Protein AF-A0A927H349-F1 (afdb_monomer_lite)

Foldseek 3Di:
DDPVVVVVLLVVLVVLCVQLVQQPFWPFADSPSPDQQRTFGQPPPHDPHTDGHGSVVSVVVVSSVPD

Organism: NCBI:txid2772510

Radius of gyration: 12.59 Å; chains: 1; bounding box: 22×18×39 Å

Structure (mmCIF, N/CA/C/O backbone):
data_AF-A0A927H349-F1
#
_entry.id   AF-A0A927H349-F1
#
loop_
_atom_site.group_PDB
_atom_site.id
_atom_site.type_symbol
_atom_site.label_atom_id
_atom_site.label_alt_id
_atom_site.label_comp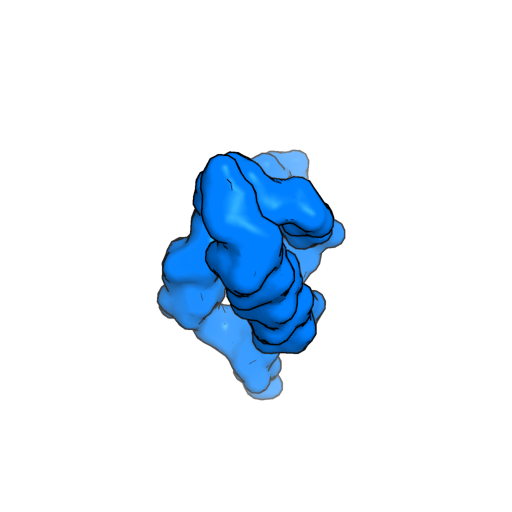_id
_atom_site.label_asym_id
_atom_site.label_entity_id
_atom_site.label_seq_id
_atom_site.pdbx_PDB_ins_code
_atom_site.Cartn_x
_atom_site.Cartn_y
_atom_site.Cartn_z
_atom_site.occupancy
_atom_site.B_iso_or_equiv
_atom_site.auth_seq_id
_atom_site.auth_comp_id
_atom_site.auth_asym_id
_atom_site.auth_atom_id
_atom_site.pdbx_PDB_model_num
ATOM 1 N N . MET A 1 1 ? 7.447 6.811 23.690 1.00 61.59 1 MET A N 1
ATOM 2 C CA . MET A 1 1 ? 6.511 7.196 22.609 1.00 61.59 1 MET A CA 1
ATOM 3 C C . MET A 1 1 ? 5.116 6.891 23.129 1.00 61.59 1 MET A C 1
ATOM 5 O O . MET A 1 1 ? 4.955 5.791 23.635 1.00 61.59 1 MET A O 1
ATOM 9 N N . ASN A 1 2 ? 4.183 7.852 23.126 1.00 86.81 2 ASN A N 1
ATOM 10 C CA . ASN A 1 2 ? 2.850 7.665 23.72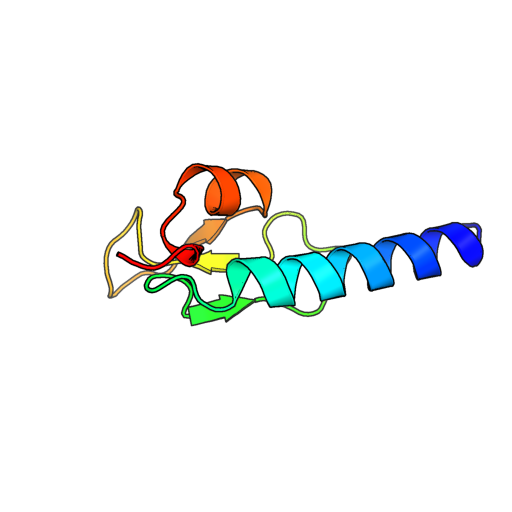3 1.00 86.81 2 ASN A CA 1
ATOM 11 C C . ASN A 1 2 ? 2.134 6.466 23.088 1.00 86.81 2 ASN A C 1
ATOM 13 O O . ASN A 1 2 ? 2.082 6.377 21.861 1.00 86.81 2 ASN A O 1
ATOM 17 N N . GLU A 1 3 ? 1.573 5.577 23.907 1.00 91.75 3 GLU A N 1
ATOM 18 C CA . GLU A 1 3 ? 0.821 4.399 23.447 1.00 91.75 3 GLU A CA 1
ATOM 19 C C . GLU A 1 3 ? -0.340 4.799 22.524 1.00 91.75 3 GLU A C 1
ATOM 21 O O . GLU A 1 3 ? -0.537 4.192 21.474 1.00 91.75 3 GLU A O 1
ATOM 26 N N . GLU A 1 4 ? -1.008 5.914 22.828 1.00 94.19 4 GLU A N 1
ATOM 27 C CA . GLU A 1 4 ? -2.054 6.510 21.988 1.00 94.19 4 GLU A CA 1
ATOM 28 C C . GLU A 1 4 ? -1.570 6.828 20.565 1.00 94.19 4 GLU A C 1
ATOM 30 O O . GLU A 1 4 ? -2.270 6.572 19.588 1.00 94.19 4 GLU A O 1
ATOM 35 N N . VAL A 1 5 ? -0.345 7.344 20.419 1.00 91.88 5 VAL A N 1
ATOM 36 C CA . VAL A 1 5 ? 0.225 7.682 19.105 1.00 91.88 5 VAL A CA 1
ATOM 37 C C . VAL A 1 5 ? 0.498 6.416 18.296 1.00 91.88 5 VAL A C 1
ATOM 39 O O . VAL A 1 5 ? 0.288 6.402 17.084 1.00 91.88 5 VAL A O 1
ATOM 42 N N . MET A 1 6 ? 0.949 5.345 18.951 1.00 89.88 6 MET A N 1
ATOM 43 C CA . MET A 1 6 ? 1.169 4.057 18.288 1.00 89.88 6 MET A CA 1
ATOM 44 C C . MET A 1 6 ? -0.139 3.409 17.844 1.00 89.88 6 MET A C 1
ATOM 46 O O . MET A 1 6 ? -0.204 2.873 16.734 1.00 89.88 6 MET A O 1
ATOM 50 N N . GLN A 1 7 ? -1.186 3.513 18.661 1.00 92.94 7 GLN A N 1
ATOM 51 C CA . GLN A 1 7 ? -2.513 3.042 18.289 1.00 92.94 7 GLN A CA 1
ATOM 52 C C . GLN A 1 7 ? -3.041 3.806 17.066 1.00 92.94 7 GLN A C 1
ATOM 54 O O . GLN A 1 7 ? -3.387 3.191 16.060 1.00 92.94 7 GLN A O 1
ATOM 59 N N . LEU A 1 8 ? -2.966 5.142 17.086 1.00 93.25 8 LEU A N 1
ATOM 60 C CA . LEU A 1 8 ? -3.382 5.988 15.962 1.00 93.25 8 LEU A CA 1
ATOM 61 C C . LEU A 1 8 ? -2.613 5.685 14.668 1.00 93.25 8 LEU A C 1
ATOM 63 O O . LEU A 1 8 ? -3.213 5.619 13.596 1.00 93.25 8 LEU A O 1
ATOM 67 N N . LYS A 1 9 ? -1.292 5.475 14.748 1.00 90.06 9 LYS A N 1
ATOM 68 C CA . LYS A 1 9 ? -0.478 5.057 13.594 1.00 90.06 9 LYS A CA 1
ATOM 69 C C . LYS A 1 9 ? -0.963 3.728 13.013 1.00 90.06 9 LYS A C 1
ATOM 71 O O . LYS A 1 9 ? -1.050 3.591 11.794 1.00 90.06 9 LYS A O 1
ATOM 76 N N . THR A 1 10 ? -1.260 2.764 13.879 1.00 91.12 10 THR A N 1
ATOM 77 C CA . THR A 1 10 ? -1.711 1.426 13.481 1.00 91.12 10 THR A CA 1
ATOM 78 C C . THR A 1 10 ? -3.081 1.487 12.811 1.00 91.12 10 THR A C 1
ATOM 80 O O . THR A 1 10 ? -3.265 0.912 11.738 1.00 91.12 10 THR A O 1
ATOM 83 N N . ASP A 1 11 ? -4.013 2.254 13.376 1.00 93.62 11 ASP A N 1
ATOM 84 C CA . ASP A 1 11 ? -5.351 2.438 12.811 1.00 93.62 11 ASP A CA 1
ATOM 85 C C . ASP A 1 11 ? -5.302 3.161 11.459 1.00 93.62 11 ASP A C 1
ATOM 87 O O . ASP A 1 11 ? -5.925 2.716 10.492 1.00 93.62 11 ASP A O 1
ATOM 91 N N . LEU A 1 12 ? -4.498 4.225 11.349 1.00 91.06 12 LEU A N 1
ATOM 92 C CA . LEU A 1 12 ? -4.276 4.931 10.085 1.00 91.06 12 LEU A CA 1
ATOM 93 C C . LEU A 1 12 ? -3.667 4.010 9.022 1.00 91.06 12 LEU A C 1
ATOM 95 O O . LEU A 1 12 ? -4.065 4.057 7.855 1.00 91.06 12 LEU A O 1
ATOM 99 N N . HIS A 1 13 ? -2.713 3.164 9.413 1.00 90.69 13 HIS A N 1
ATOM 100 C CA . HIS A 1 13 ? -2.116 2.186 8.516 1.00 90.69 13 HIS A CA 1
ATOM 101 C C . HIS A 1 13 ? -3.159 1.180 8.016 1.00 90.69 13 HIS A C 1
ATOM 103 O O . HIS A 1 13 ? -3.269 0.987 6.806 1.00 90.69 13 HIS A O 1
ATOM 109 N N . ARG A 1 14 ? -3.982 0.609 8.907 1.00 91.88 14 ARG A N 1
ATOM 110 C CA . ARG A 1 14 ? -5.064 -0.318 8.533 1.00 91.88 14 ARG A CA 1
ATOM 111 C C . ARG A 1 14 ? -6.036 0.312 7.534 1.00 91.88 14 ARG A C 1
ATOM 113 O O . ARG A 1 14 ? -6.278 -0.269 6.480 1.00 91.88 14 ARG A O 1
ATOM 120 N N . LEU A 1 15 ? -6.533 1.516 7.827 1.00 91.44 15 LEU A N 1
ATOM 121 C CA . LEU A 1 15 ? -7.444 2.249 6.937 1.00 91.44 15 LEU A CA 1
ATOM 122 C C . LEU A 1 15 ? -6.807 2.540 5.577 1.00 91.44 15 LEU A C 1
ATOM 124 O O . LEU A 1 15 ? -7.462 2.457 4.541 1.00 91.44 15 LEU A O 1
ATOM 128 N N . THR A 1 16 ? -5.512 2.859 5.574 1.00 89.69 16 THR A N 1
ATOM 129 C CA . THR A 1 16 ? -4.767 3.061 4.335 1.00 89.69 16 THR A CA 1
ATOM 130 C C . THR A 1 16 ? -4.743 1.783 3.509 1.00 89.69 16 THR A C 1
ATOM 132 O O . THR A 1 16 ? -5.089 1.840 2.334 1.00 89.69 16 THR A O 1
ATOM 135 N N . VAL A 1 17 ? -4.373 0.643 4.106 1.00 91.12 17 VAL A N 1
ATOM 136 C CA . VAL A 1 17 ? -4.340 -0.658 3.419 1.00 91.12 17 VAL A CA 1
ATOM 137 C C . VAL A 1 17 ? -5.710 -1.013 2.845 1.00 91.12 17 VAL A C 1
ATOM 139 O O . VAL A 1 17 ? -5.782 -1.424 1.691 1.00 91.12 17 VAL A O 1
ATOM 142 N N . GLU A 1 18 ? -6.791 -0.796 3.595 1.00 90.69 18 GLU A N 1
ATOM 143 C CA . GLU A 1 18 ? -8.164 -1.021 3.119 1.00 90.69 18 GLU A CA 1
ATOM 144 C C . GLU A 1 18 ? -8.513 -0.138 1.913 1.00 90.69 18 GLU A C 1
ATOM 146 O O . GLU A 1 18 ? -9.113 -0.613 0.950 1.00 90.69 18 GLU A O 1
ATOM 151 N N . LEU A 1 19 ? -8.090 1.128 1.927 1.00 90.38 19 LEU A N 1
ATOM 152 C CA . LEU A 1 19 ? -8.336 2.067 0.834 1.00 90.38 19 LEU A CA 1
ATOM 153 C C . LEU A 1 19 ? -7.563 1.705 -0.441 1.00 90.38 19 LEU A C 1
ATOM 155 O O . LEU A 1 19 ? -8.124 1.743 -1.536 1.00 90.38 19 LEU A O 1
ATOM 159 N N . ILE A 1 20 ? -6.270 1.389 -0.320 1.00 92.75 20 ILE A N 1
ATOM 160 C CA . ILE A 1 20 ? -5.397 1.161 -1.483 1.00 92.75 20 ILE A CA 1
ATOM 161 C C . ILE A 1 20 ? -5.312 -0.307 -1.910 1.00 92.75 20 ILE A C 1
ATOM 163 O O . ILE A 1 20 ? -4.748 -0.589 -2.966 1.00 92.75 20 ILE A O 1
ATOM 167 N N . GLY A 1 21 ? -5.858 -1.237 -1.122 1.00 91.06 21 GLY A N 1
ATOM 168 C CA . GLY A 1 21 ? -5.776 -2.681 -1.364 1.00 91.06 21 GLY A CA 1
ATOM 169 C C . GLY A 1 21 ? -6.367 -3.121 -2.706 1.00 91.06 21 GLY A C 1
ATOM 170 O O . GLY A 1 21 ? -5.956 -4.140 -3.248 1.00 91.06 21 GLY A O 1
ATOM 171 N N . ASN A 1 22 ? -7.259 -2.313 -3.287 1.00 91.94 22 ASN A N 1
ATOM 172 C CA . ASN A 1 22 ? -7.851 -2.549 -4.607 1.00 91.94 22 ASN A CA 1
ATOM 173 C C . ASN A 1 22 ? -7.024 -1.984 -5.778 1.00 91.94 22 ASN A C 1
ATOM 175 O O . ASN A 1 22 ? -7.452 -2.048 -6.930 1.00 91.94 22 ASN A O 1
ATOM 179 N N . CYS A 1 23 ? -5.852 -1.395 -5.527 1.00 95.19 23 CYS A N 1
ATOM 180 C CA . CYS A 1 23 ? -4.998 -0.873 -6.590 1.00 95.19 23 CYS A CA 1
ATOM 181 C C . CYS A 1 23 ? -4.476 -2.006 -7.483 1.00 95.19 23 CYS A C 1
ATOM 183 O O . CYS A 1 23 ? -3.684 -2.837 -7.043 1.00 95.19 23 CYS A O 1
ATOM 185 N N . LYS A 1 24 ? -4.817 -1.974 -8.777 1.00 94.00 24 LYS A N 1
ATOM 186 C CA . LYS A 1 24 ? -4.437 -3.017 -9.755 1.00 94.00 24 LYS A CA 1
ATOM 187 C C . LYS A 1 24 ? -2.929 -3.200 -9.989 1.00 94.00 24 LYS A C 1
ATOM 189 O O . LYS A 1 24 ? -2.530 -4.140 -10.668 1.00 94.00 24 LYS A O 1
ATOM 194 N N . TYR A 1 25 ? -2.094 -2.297 -9.474 1.00 95.44 25 TYR A N 1
ATOM 195 C CA . TYR A 1 25 ? -0.632 -2.351 -9.611 1.00 95.44 25 TYR A CA 1
ATOM 196 C C . TYR A 1 25 ? 0.098 -2.703 -8.311 1.00 95.44 25 TYR A C 1
ATOM 198 O O . TYR A 1 25 ? 1.310 -2.924 -8.343 1.00 95.44 25 TYR A O 1
ATOM 206 N N . CYS A 1 26 ? -0.600 -2.714 -7.173 1.00 94.56 26 CYS A N 1
ATOM 207 C CA . CYS A 1 26 ? -0.012 -3.038 -5.880 1.00 94.56 26 CYS A CA 1
ATOM 208 C C . CYS A 1 26 ? -0.009 -4.554 -5.691 1.00 94.56 26 CYS A C 1
ATOM 210 O O . CYS A 1 26 ? -1.061 -5.182 -5.711 1.00 94.56 26 CYS A O 1
ATOM 212 N N . SER A 1 27 ? 1.171 -5.144 -5.509 1.00 92.56 27 SER A N 1
ATOM 213 C CA . SER A 1 27 ? 1.315 -6.589 -5.295 1.00 92.56 27 SER A CA 1
ATOM 214 C C . SER A 1 27 ? 1.425 -6.965 -3.818 1.00 92.56 27 SER A C 1
ATOM 216 O O . SER A 1 27 ? 1.063 -8.075 -3.439 1.00 92.56 27 SER A O 1
ATOM 218 N N . LEU A 1 28 ? 1.932 -6.054 -2.984 1.00 93.31 28 LEU A N 1
ATOM 219 C CA . LEU A 1 28 ? 2.101 -6.259 -1.548 1.00 93.31 28 LEU A CA 1
ATOM 220 C C . LEU A 1 28 ? 2.090 -4.913 -0.818 1.00 93.31 28 LEU A C 1
ATOM 222 O O . LEU A 1 28 ? 2.675 -3.937 -1.291 1.00 93.31 28 LEU A O 1
ATOM 226 N N . ILE A 1 29 ? 1.476 -4.877 0.363 1.00 93.06 29 ILE A N 1
ATOM 227 C CA . ILE A 1 29 ? 1.560 -3.752 1.296 1.00 93.06 29 ILE A CA 1
ATOM 228 C C . ILE A 1 29 ? 2.099 -4.303 2.617 1.00 93.06 29 ILE A C 1
ATOM 230 O O . ILE A 1 29 ? 1.491 -5.184 3.219 1.00 93.06 29 ILE A O 1
ATOM 234 N N . SER A 1 30 ? 3.270 -3.828 3.037 1.00 91.81 30 SER A N 1
ATOM 235 C CA . SER A 1 30 ? 3.891 -4.219 4.304 1.00 91.81 30 SER A CA 1
ATOM 236 C C . SER A 1 30 ? 3.046 -3.743 5.481 1.00 91.81 30 SER A C 1
ATOM 238 O O . SER A 1 30 ? 2.681 -2.572 5.520 1.00 91.81 30 SER A O 1
ATOM 240 N N . SER A 1 31 ? 2.817 -4.617 6.464 1.00 87.31 31 SER A N 1
ATOM 241 C CA . SER A 1 31 ? 2.150 -4.293 7.734 1.00 87.31 31 SER A CA 1
ATOM 242 C C . SER A 1 31 ? 3.046 -3.539 8.726 1.00 87.31 31 SER A C 1
ATOM 244 O O . SER A 1 31 ? 2.606 -3.166 9.814 1.00 87.31 31 SER A O 1
ATOM 246 N N . ASN A 1 32 ? 4.320 -3.322 8.384 1.00 89.50 32 ASN A N 1
ATOM 247 C CA . ASN A 1 32 ? 5.245 -2.583 9.231 1.00 89.50 32 ASN A CA 1
ATOM 248 C C . ASN A 1 32 ? 4.976 -1.074 9.128 1.00 89.50 32 ASN A C 1
ATOM 250 O O . ASN A 1 32 ? 5.373 -0.422 8.161 1.00 89.50 32 ASN A O 1
ATOM 254 N N . VAL A 1 33 ? 4.350 -0.519 10.166 1.00 86.88 33 VAL A N 1
ATOM 255 C CA . VAL A 1 33 ? 3.971 0.901 10.261 1.00 86.88 33 VAL A CA 1
ATOM 256 C C . VAL A 1 33 ? 5.155 1.874 10.238 1.00 86.88 33 VAL A C 1
ATOM 258 O O . VAL A 1 33 ? 4.971 3.057 9.964 1.00 86.88 33 VAL A O 1
ATOM 261 N N . GLU A 1 34 ? 6.375 1.397 10.490 1.00 88.69 34 GLU A N 1
ATOM 262 C CA . GLU A 1 34 ? 7.585 2.225 10.481 1.00 88.69 34 GLU A CA 1
ATOM 263 C C . GLU A 1 34 ? 8.221 2.325 9.079 1.00 88.69 34 GLU A C 1
ATOM 265 O O . GLU A 1 34 ? 9.145 3.112 8.855 1.00 88.69 34 GLU A O 1
ATOM 270 N N . TYR A 1 35 ? 7.731 1.559 8.096 1.00 91.25 35 TYR A N 1
ATOM 271 C CA . TYR A 1 35 ? 8.224 1.636 6.721 1.00 91.25 35 TYR A CA 1
ATOM 272 C C . TYR A 1 35 ? 7.661 2.856 5.992 1.00 91.25 35 TYR A C 1
ATOM 274 O O . TYR A 1 35 ? 6.462 2.978 5.759 1.00 91.25 35 TYR A O 1
ATOM 282 N N . LYS A 1 36 ? 8.560 3.740 5.540 1.00 91.31 36 LYS A N 1
ATOM 283 C CA . LYS A 1 36 ? 8.200 4.956 4.786 1.00 91.31 36 LYS A CA 1
ATOM 284 C C . LYS A 1 36 ? 7.625 4.663 3.396 1.00 91.31 36 LYS A C 1
ATOM 286 O O . LYS A 1 36 ? 6.848 5.460 2.881 1.00 91.31 36 LYS A O 1
ATOM 291 N N . THR A 1 37 ? 8.005 3.539 2.788 1.00 94.81 37 THR A N 1
ATOM 292 C CA . THR A 1 37 ? 7.553 3.097 1.456 1.00 94.81 37 THR A CA 1
ATOM 293 C C . THR A 1 37 ? 7.027 1.660 1.527 1.00 94.81 37 THR A C 1
ATOM 295 O O . THR A 1 37 ? 7.709 0.739 1.076 1.00 94.81 37 THR A O 1
ATOM 298 N N . PRO A 1 38 ? 5.862 1.430 2.156 1.00 94.69 38 PRO A N 1
ATOM 299 C CA . PRO A 1 38 ? 5.407 0.080 2.479 1.00 94.69 38 PRO A CA 1
ATOM 300 C C . PRO A 1 38 ? 4.778 -0.659 1.289 1.00 94.69 38 PRO A C 1
ATOM 302 O O . PRO A 1 38 ? 4.407 -1.818 1.436 1.00 94.69 38 PRO A O 1
ATOM 305 N N . ILE A 1 39 ? 4.623 -0.015 0.129 1.00 95.44 39 ILE A N 1
ATOM 306 C CA . ILE A 1 39 ? 3.820 -0.532 -0.983 1.00 95.44 39 ILE A CA 1
ATOM 307 C C . ILE A 1 39 ? 4.737 -1.009 -2.103 1.00 95.44 39 ILE A C 1
ATOM 309 O O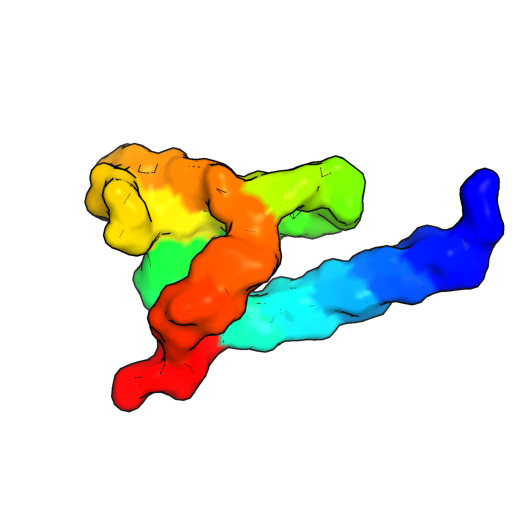 . ILE A 1 39 ? 5.438 -0.200 -2.704 1.00 95.44 39 ILE A O 1
ATOM 313 N N . TYR A 1 40 ? 4.676 -2.293 -2.441 1.00 95.00 40 TYR A N 1
ATOM 314 C CA . TYR A 1 40 ? 5.310 -2.849 -3.632 1.00 95.00 40 TYR A CA 1
ATOM 315 C C . TYR A 1 40 ? 4.377 -2.638 -4.826 1.00 95.00 40 TYR A C 1
ATOM 317 O O . TYR A 1 40 ? 3.259 -3.156 -4.855 1.00 95.00 40 TYR A O 1
ATOM 325 N N . CYS A 1 41 ? 4.815 -1.838 -5.797 1.00 95.44 41 CYS A N 1
ATOM 326 C CA . CYS A 1 41 ? 3.985 -1.368 -6.901 1.00 95.44 41 CYS A CA 1
ATOM 327 C C . CYS A 1 41 ? 4.705 -1.507 -8.246 1.00 95.44 41 CYS A C 1
ATOM 329 O O . CYS A 1 41 ? 5.883 -1.183 -8.365 1.00 95.44 41 CYS A O 1
ATOM 331 N N . THR A 1 42 ? 3.986 -1.946 -9.278 1.00 96.00 42 THR A N 1
ATOM 332 C CA . THR A 1 42 ? 4.518 -2.140 -10.641 1.00 96.00 42 THR A CA 1
ATOM 333 C C . THR A 1 42 ? 4.164 -1.008 -11.612 1.00 96.00 42 THR A C 1
ATOM 335 O O . THR A 1 42 ? 4.620 -1.012 -12.754 1.00 96.00 42 THR A O 1
ATOM 338 N N . LYS A 1 43 ? 3.386 0.000 -11.182 1.00 94.88 43 LYS A N 1
ATOM 339 C CA . LYS A 1 43 ? 2.889 1.087 -12.053 1.00 94.88 43 LYS A CA 1
ATOM 340 C C . LYS A 1 43 ? 4.007 1.838 -12.781 1.00 94.88 43 LYS A C 1
ATOM 342 O O . LYS A 1 43 ? 3.839 2.193 -13.943 1.00 94.88 43 LYS A O 1
ATOM 347 N N . PHE A 1 44 ? 5.107 2.118 -12.084 1.00 89.31 44 PHE A N 1
ATOM 348 C CA . PHE A 1 44 ? 6.151 3.040 -12.549 1.00 89.31 44 PHE A CA 1
ATOM 349 C C . PHE A 1 44 ? 7.348 2.343 -13.203 1.00 89.31 44 PHE A C 1
ATOM 351 O O . PHE A 1 44 ? 8.150 2.994 -13.864 1.00 89.31 44 PHE A O 1
ATOM 358 N N . THR A 1 45 ? 7.479 1.034 -13.009 1.00 88.75 45 THR A N 1
ATOM 359 C CA . THR A 1 45 ? 8.664 0.246 -13.385 1.00 88.75 45 THR A CA 1
ATOM 360 C C . THR A 1 45 ? 8.325 -0.974 -14.242 1.00 88.75 45 THR A C 1
ATOM 362 O O . THR A 1 45 ? 9.226 -1.642 -14.744 1.00 88.75 45 THR A O 1
ATOM 365 N N . GLY A 1 46 ? 7.036 -1.258 -14.450 1.00 84.81 46 GLY A N 1
ATOM 366 C CA . GLY A 1 46 ? 6.559 -2.420 -15.192 1.00 84.81 46 GLY A CA 1
ATOM 367 C C . GLY A 1 46 ? 6.386 -3.674 -14.320 1.00 84.81 46 GLY A C 1
ATOM 368 O O . GLY A 1 46 ? 6.752 -3.688 -13.142 1.00 84.81 46 GLY A O 1
ATOM 369 N N . PRO A 1 47 ? 5.813 -4.752 -14.887 1.00 80.06 47 PRO A N 1
ATOM 370 C CA . PRO A 1 47 ? 5.352 -5.920 -14.127 1.00 80.06 47 PRO A CA 1
ATOM 371 C C . PRO A 1 47 ? 6.476 -6.774 -13.521 1.00 80.06 47 PRO A C 1
ATOM 373 O O . PRO A 1 47 ? 6.223 -7.531 -12.590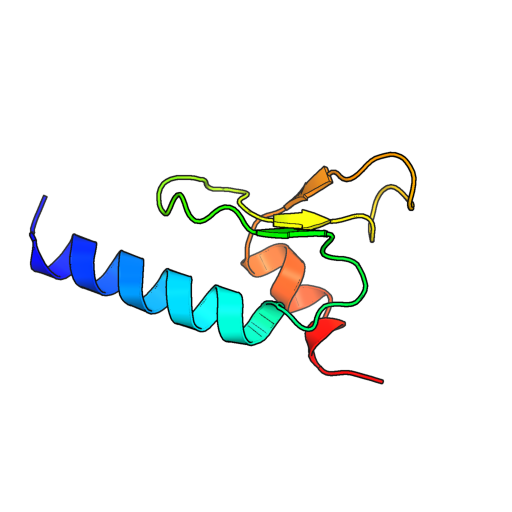 1.00 80.06 47 PRO A O 1
ATOM 376 N N . ILE A 1 48 ? 7.705 -6.667 -14.034 1.00 86.00 48 ILE A N 1
ATOM 377 C CA . ILE A 1 48 ? 8.827 -7.546 -13.659 1.00 86.00 48 ILE A CA 1
ATOM 378 C C . ILE A 1 48 ? 9.581 -7.019 -12.428 1.00 86.00 48 ILE A C 1
ATOM 380 O O . ILE A 1 48 ? 10.166 -7.795 -11.675 1.00 86.00 48 ILE A O 1
ATOM 384 N N . HIS A 1 49 ? 9.550 -5.706 -12.191 1.00 88.00 49 HIS A N 1
ATOM 385 C CA . HIS A 1 49 ? 10.361 -5.064 -11.157 1.00 88.00 49 HIS A CA 1
ATOM 386 C C . HIS A 1 49 ? 9.501 -4.167 -10.265 1.00 88.00 49 HIS A C 1
ATOM 388 O O . HIS A 1 49 ? 9.505 -2.951 -10.457 1.00 88.00 49 HIS A O 1
ATOM 394 N N . PRO A 1 50 ? 8.753 -4.722 -9.292 1.00 91.62 50 PRO A N 1
ATOM 395 C CA . PRO A 1 50 ? 8.036 -3.911 -8.316 1.00 91.62 50 PRO A CA 1
ATOM 396 C C . PRO A 1 50 ? 8.991 -2.938 -7.618 1.00 91.62 50 PRO A C 1
ATOM 398 O O . PRO A 1 50 ? 10.079 -3.323 -7.195 1.00 91.62 50 PRO A O 1
ATOM 401 N N . THR A 1 51 ? 8.572 -1.684 -7.482 1.00 94.75 51 THR A N 1
ATOM 402 C CA . THR A 1 51 ? 9.285 -0.671 -6.701 1.00 94.75 51 THR A CA 1
ATOM 403 C C . THR A 1 51 ? 8.516 -0.341 -5.429 1.00 94.75 51 THR A C 1
ATOM 405 O O . THR A 1 51 ? 7.287 -0.447 -5.389 1.00 94.75 51 THR A O 1
ATOM 408 N N . CYS A 1 52 ? 9.236 0.060 -4.384 1.00 95.62 52 CYS A N 1
ATOM 409 C CA . CYS A 1 52 ? 8.634 0.461 -3.122 1.00 95.62 52 CYS A CA 1
ATOM 410 C C . CYS A 1 52 ? 8.200 1.928 -3.193 1.00 95.62 52 CYS A C 1
ATOM 412 O O . CYS A 1 52 ? 9.026 2.822 -3.375 1.00 95.62 52 CYS A O 1
ATOM 414 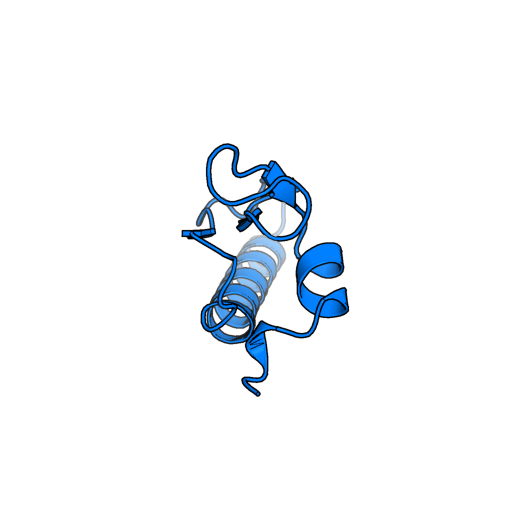N N . VAL A 1 53 ? 6.909 2.191 -3.001 1.00 95.62 53 VAL A N 1
ATOM 415 C CA . VAL A 1 53 ? 6.338 3.543 -2.973 1.00 95.62 53 VAL A CA 1
ATOM 416 C C . VAL A 1 53 ? 5.695 3.842 -1.624 1.00 95.62 53 VAL A C 1
ATOM 418 O O . VAL A 1 53 ? 5.311 2.943 -0.872 1.00 95.62 53 VAL A O 1
ATOM 421 N N . ASN A 1 54 ? 5.605 5.128 -1.290 1.00 95.06 54 ASN A N 1
ATOM 422 C CA . ASN A 1 54 ? 4.868 5.576 -0.113 1.00 95.06 54 ASN A CA 1
ATOM 423 C C . ASN A 1 54 ? 3.365 5.688 -0.417 1.00 95.06 54 ASN A C 1
ATOM 425 O O . ASN A 1 54 ? 2.933 5.676 -1.573 1.00 95.06 54 ASN A O 1
ATOM 429 N N . VAL A 1 55 ? 2.571 5.805 0.647 1.00 93.06 55 VAL A N 1
ATOM 430 C CA . VAL A 1 55 ? 1.107 5.908 0.579 1.00 93.06 55 VAL A CA 1
ATOM 431 C C . VAL A 1 55 ? 0.666 7.083 -0.288 1.00 93.06 55 VAL A C 1
ATOM 433 O O . VAL A 1 55 ? -0.188 6.911 -1.153 1.00 93.06 55 VAL A O 1
ATOM 436 N N . THR A 1 56 ? 1.286 8.251 -0.119 1.00 94.12 56 THR A N 1
ATOM 437 C CA . THR A 1 56 ? 0.970 9.458 -0.892 1.00 94.12 56 THR A CA 1
ATOM 438 C C . THR A 1 56 ? 1.136 9.226 -2.394 1.00 94.12 56 THR A C 1
ATOM 440 O O . THR A 1 56 ? 0.254 9.574 -3.173 1.00 94.12 56 THR A O 1
ATOM 443 N N . THR A 1 57 ? 2.224 8.578 -2.816 1.00 95.38 57 THR A N 1
ATOM 444 C CA . THR A 1 57 ? 2.466 8.227 -4.220 1.00 95.38 57 THR A CA 1
ATOM 445 C C . THR A 1 57 ? 1.383 7.293 -4.766 1.00 95.38 57 THR A C 1
ATOM 447 O O . THR A 1 57 ? 0.916 7.498 -5.886 1.00 95.38 57 THR A O 1
ATOM 450 N N . CYS A 1 58 ? 0.948 6.293 -3.990 1.00 95.06 58 CYS A N 1
ATOM 451 C CA . CYS A 1 58 ? -0.134 5.394 -4.400 1.00 95.06 58 CYS A CA 1
ATOM 452 C C . CYS A 1 58 ? -1.492 6.112 -4.467 1.00 95.06 58 CYS A C 1
ATOM 454 O O . CYS A 1 58 ? -2.246 5.924 -5.417 1.00 95.06 58 CYS A O 1
ATOM 456 N N . LEU A 1 59 ? -1.805 6.981 -3.504 1.00 93.75 59 LEU A N 1
ATOM 457 C CA . LEU A 1 59 ? -3.058 7.739 -3.505 1.00 93.75 59 LEU A CA 1
ATOM 458 C C . LEU A 1 59 ? -3.168 8.682 -4.710 1.00 93.75 59 LEU A C 1
ATOM 460 O O . LEU A 1 59 ? -4.251 8.826 -5.279 1.00 93.75 59 LEU A O 1
ATOM 464 N N . SER A 1 60 ? -2.047 9.262 -5.143 1.00 94.50 60 SER A N 1
ATOM 465 C CA . SER A 1 60 ? -1.988 10.119 -6.329 1.00 94.50 60 SER A CA 1
ATOM 466 C C . SER A 1 60 ? -2.210 9.367 -7.644 1.00 94.50 60 SER A C 1
ATOM 468 O O . SER A 1 60 ? -2.639 9.988 -8.614 1.00 94.50 60 SER A O 1
ATOM 470 N N . CYS A 1 61 ? -1.957 8.051 -7.707 1.00 92.81 61 CYS A N 1
ATOM 471 C CA . CYS A 1 61 ? -2.182 7.278 -8.936 1.00 92.81 61 CYS A CA 1
ATOM 472 C C . CYS A 1 61 ? -3.666 6.964 -9.180 1.00 92.81 61 CYS A C 1
ATOM 474 O O . CYS A 1 61 ? -4.057 6.767 -10.324 1.00 92.81 61 CYS A O 1
ATOM 476 N N . GLN A 1 62 ? -4.488 6.944 -8.122 1.00 93.94 62 GLN A N 1
ATOM 477 C CA . GLN A 1 62 ? -5.946 6.736 -8.156 1.00 93.94 62 GLN A CA 1
ATOM 478 C C . GLN A 1 62 ? -6.443 5.389 -8.709 1.00 93.94 62 GLN A C 1
ATOM 480 O O . GLN A 1 62 ? -7.645 5.155 -8.753 1.00 93.94 62 GLN A O 1
ATOM 485 N N . GLU A 1 63 ? -5.550 4.457 -9.034 1.00 95.19 63 GLU A N 1
ATOM 486 C CA . GLU A 1 63 ? -5.899 3.150 -9.614 1.00 95.19 63 GLU A CA 1
ATOM 487 C C . GLU A 1 63 ? -6.598 2.204 -8.618 1.00 95.19 63 GLU A C 1
ATOM 489 O O . GLU A 1 63 ? -7.108 1.160 -9.015 1.00 95.19 63 GLU A O 1
ATOM 494 N N . TYR A 1 64 ? -6.639 2.563 -7.328 1.00 93.56 64 TYR A N 1
ATOM 495 C CA . TYR A 1 64 ? -7.422 1.876 -6.293 1.00 93.56 64 TYR A CA 1
ATOM 496 C C . TYR A 1 64 ? -8.927 2.157 -6.380 1.00 93.56 64 TYR A C 1
ATOM 498 O O . TYR A 1 64 ? -9.712 1.433 -5.775 1.00 93.56 64 TYR A O 1
ATOM 506 N N . LYS A 1 65 ? -9.347 3.197 -7.115 1.00 92.38 65 LYS A N 1
ATOM 507 C CA . LYS A 1 65 ? -10.763 3.575 -7.246 1.00 92.38 65 LYS A CA 1
ATOM 508 C C . LYS A 1 65 ? -11.560 2.660 -8.181 1.00 92.38 65 LYS A C 1
ATOM 510 O O . LYS A 1 65 ? -12.776 2.800 -8.252 1.00 92.38 65 LYS A O 1
ATOM 515 N N . GLY A 1 66 ? -10.895 1.737 -8.877 1.00 77.62 66 GLY A N 1
ATOM 516 C CA . GLY A 1 66 ? -11.492 1.032 -10.007 1.00 77.62 66 GLY A CA 1
ATOM 517 C C . GLY A 1 66 ? -11.611 1.943 -11.232 1.00 77.62 66 GLY A C 1
ATOM 518 O O . GLY A 1 66 ? -11.538 3.168 -11.133 1.00 77.62 66 GLY A O 1
ATOM 519 N N . SER A 1 67 ? -11.702 1.322 -12.404 1.00 57.66 67 SER A N 1
ATOM 520 C CA . SER A 1 67 ? -12.096 1.972 -13.661 1.00 57.66 67 SER A CA 1
ATOM 521 C C . SER A 1 67 ? -13.578 1.723 -13.890 1.00 57.66 67 SER A C 1
ATOM 523 O O . SER A 1 67 ? -14.010 0.601 -13.541 1.00 57.66 67 SER A O 1
#

Secondary structure (DSSP, 8-state):
--HHHHHHHHHHHHHHHHHHTT-TTEEEE---TT-SS-EEE-TTT-TTS-EEE-HHHHHHH-GGG--

pLDDT: mean 90.89, std 6.49, range [57.66, 96.0]

Sequence (67 aa):
MN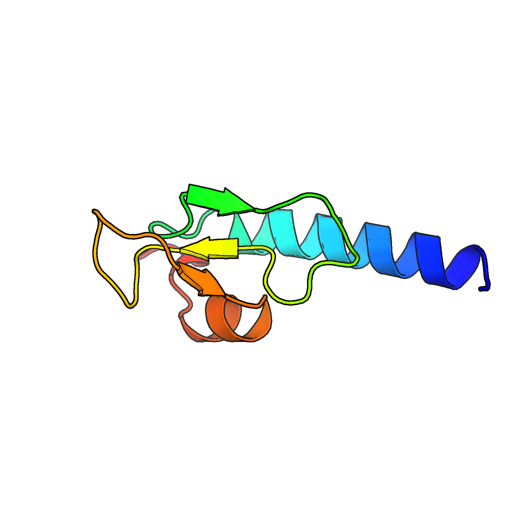EEVMQLKTDLHRLTVELIGNCKYCSLISSNVEYKTPIYCTKFTGPIHPTCVNVTTCLSCQEYKGS